Protein AF-A0A6F8T9D6-F1 (afdb_monomer_lite)

Radius of gyration: 22.18 Å; chains: 1; bounding box: 43×45×47 Å

Sequence (79 aa):
MQSNGAIQRYFYRYKSAVDEGGVDALFDQNRRKPNFKNRVGEAIESAVKEYAIAYPDHGQHRTSIELRKQGFFVSGSGV

Foldseek 3Di:
DDDPVVVVVVVVVVVVQCVVPNPVSVPPDPDDDDDCVPDDDPVLVVLLVVVCVVCVPQALCSSQVVVVVVVRHDHSVRD

pLDDT: mean 86.0, std 13.08, range [42.28, 97.56]

Structure (mmCIF, N/CA/C/O backbone):
data_AF-A0A6F8T9D6-F1
#
_entry.id   AF-A0A6F8T9D6-F1
#
loop_
_atom_site.group_PDB
_atom_site.id
_atom_site.type_symbol
_atom_site.label_atom_id
_atom_site.label_alt_id
_atom_site.label_comp_id
_atom_site.label_asym_id
_atom_site.label_entity_id
_atom_site.label_seq_id
_atom_site.pdbx_PDB_ins_code
_atom_site.Cartn_x
_atom_site.Cartn_y
_atom_site.Cartn_z
_atom_site.occupancy
_atom_site.B_iso_or_equiv
_atom_site.auth_seq_id
_atom_site.auth_comp_id
_atom_site.auth_asym_id
_atom_site.auth_atom_id
_atom_site.pdbx_PDB_model_num
ATOM 1 N N . MET A 1 1 ? 9.063 34.188 -26.781 1.00 42.28 1 MET A N 1
ATOM 2 C CA . MET A 1 1 ? 10.138 33.340 -27.335 1.00 42.28 1 MET A CA 1
ATOM 3 C C . MET A 1 1 ? 10.598 32.391 -26.231 1.00 42.28 1 MET A C 1
ATOM 5 O O . MET A 1 1 ? 11.457 32.756 -25.444 1.00 42.28 1 MET A O 1
ATOM 9 N N . GLN A 1 2 ? 9.925 31.246 -26.064 1.00 45.84 2 GLN A N 1
ATOM 10 C CA . GLN A 1 2 ? 10.325 30.232 -25.077 1.00 45.84 2 GLN A CA 1
ATOM 11 C C . GLN A 1 2 ? 11.266 29.221 -25.742 1.00 45.84 2 GLN A C 1
ATOM 13 O O . GLN A 1 2 ? 11.181 28.966 -26.940 1.00 45.84 2 GLN A O 1
ATOM 18 N N . SER A 1 3 ?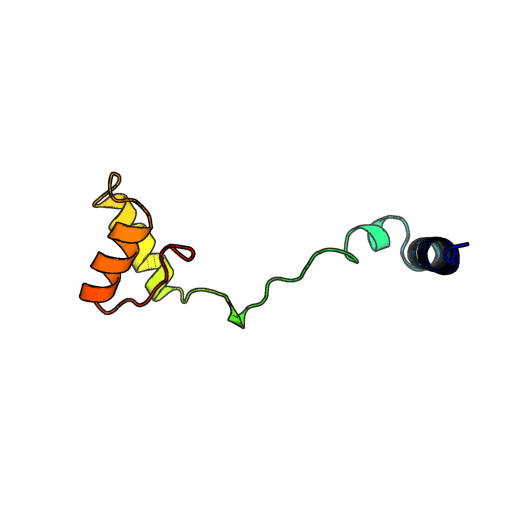 12.225 28.739 -24.966 1.00 46.19 3 SER A N 1
ATOM 19 C CA . SER A 1 3 ? 13.441 28.063 -25.398 1.00 46.19 3 SER A CA 1
ATOM 20 C C . SER A 1 3 ? 13.200 26.676 -26.021 1.00 46.19 3 SER A C 1
ATOM 22 O O . SER A 1 3 ? 12.829 25.719 -25.349 1.00 46.19 3 SER A O 1
ATOM 24 N N . ASN A 1 4 ? 13.555 26.519 -27.301 1.00 55.69 4 ASN A N 1
ATOM 25 C CA . ASN A 1 4 ? 13.594 25.223 -28.007 1.00 55.69 4 ASN A CA 1
ATOM 26 C C . ASN A 1 4 ? 14.730 24.284 -27.542 1.00 55.69 4 ASN A C 1
ATOM 28 O O . ASN A 1 4 ? 14.860 23.163 -28.036 1.00 55.69 4 ASN A O 1
ATOM 32 N N . GLY A 1 5 ? 15.552 24.702 -26.573 1.00 60.00 5 GLY A N 1
ATOM 33 C CA . GLY A 1 5 ? 16.690 23.916 -26.087 1.00 60.00 5 GLY A CA 1
ATOM 34 C C . GLY A 1 5 ? 16.294 22.605 -25.399 1.00 60.00 5 GLY A C 1
ATOM 35 O O . GLY A 1 5 ? 17.090 21.673 -25.366 1.00 60.00 5 GLY A O 1
ATOM 36 N N . ALA A 1 6 ? 15.070 22.491 -24.873 1.00 64.94 6 ALA A N 1
ATOM 37 C CA . ALA A 1 6 ? 14.590 21.237 -24.293 1.00 64.94 6 ALA A CA 1
ATOM 38 C C . ALA A 1 6 ? 14.393 20.158 -25.368 1.00 64.94 6 ALA A C 1
ATOM 40 O O . ALA A 1 6 ? 14.909 19.055 -25.217 1.00 64.94 6 ALA A O 1
ATOM 41 N N . ILE A 1 7 ? 13.719 20.493 -26.473 1.00 73.12 7 ILE A N 1
ATOM 42 C CA . ILE A 1 7 ? 13.391 19.556 -27.561 1.00 73.12 7 ILE A CA 1
ATOM 43 C C . ILE A 1 7 ? 14.670 19.005 -28.200 1.00 73.12 7 ILE A C 1
ATOM 45 O O . ILE A 1 7 ? 14.791 17.800 -28.415 1.00 73.12 7 ILE A O 1
ATOM 49 N N . GLN A 1 8 ? 15.664 19.870 -28.417 1.00 78.81 8 GLN A N 1
ATOM 50 C CA . GLN A 1 8 ? 16.949 19.468 -28.985 1.00 78.81 8 GLN A CA 1
ATOM 51 C C . GLN A 1 8 ? 17.728 18.519 -28.055 1.00 78.81 8 GLN A C 1
ATOM 53 O O . GLN A 1 8 ? 18.284 17.526 -28.522 1.00 78.81 8 GLN A O 1
ATOM 58 N N . ARG A 1 9 ? 17.716 18.761 -26.734 1.00 79.38 9 ARG A N 1
ATOM 59 C CA . ARG A 1 9 ? 18.337 17.857 -25.747 1.00 79.38 9 ARG A CA 1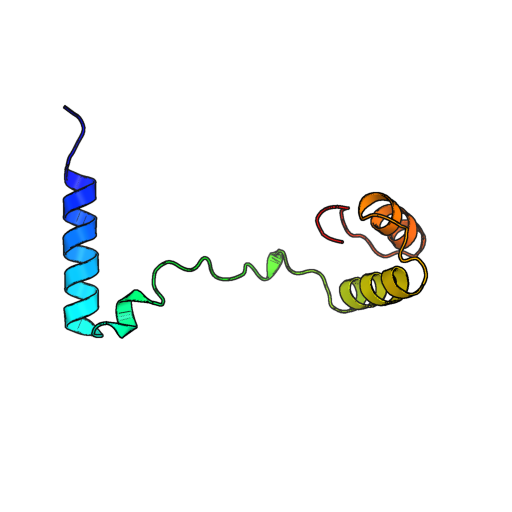
ATOM 60 C C . ARG A 1 9 ? 17.668 16.483 -25.708 1.00 79.38 9 ARG A C 1
ATOM 62 O O . ARG A 1 9 ? 18.364 15.482 -25.578 1.00 79.38 9 ARG A O 1
ATOM 69 N N . TYR A 1 10 ? 16.342 16.422 -25.841 1.00 80.19 10 TYR A N 1
ATOM 70 C CA . TYR A 1 10 ? 15.635 15.142 -25.923 1.00 80.19 10 TYR A CA 1
ATOM 71 C C . TYR A 1 10 ? 16.008 14.376 -27.191 1.00 80.19 10 TYR A C 1
ATOM 73 O O . TYR A 1 10 ? 16.330 13.196 -27.091 1.00 80.19 10 TYR A O 1
ATOM 81 N N . PHE A 1 11 ? 16.031 15.037 -28.354 1.00 84.25 11 PHE A N 1
ATOM 82 C CA . PHE A 1 11 ? 16.392 14.397 -29.622 1.00 84.25 11 PHE A CA 1
ATOM 83 C C . PHE A 1 11 ? 17.757 13.704 -29.549 1.00 84.25 11 PHE A C 1
ATOM 85 O O . PHE A 1 11 ? 17.851 12.509 -29.823 1.00 84.25 11 PHE A O 1
ATOM 92 N N . TYR A 1 12 ? 18.795 14.419 -29.105 1.00 87.69 12 TYR A N 1
ATOM 93 C CA . TYR A 1 12 ? 20.133 13.835 -29.014 1.00 87.69 12 TYR A CA 1
ATOM 94 C C . TYR A 1 12 ? 20.242 12.759 -27.928 1.00 87.69 12 TYR A C 1
ATOM 96 O O . TYR A 1 12 ? 20.913 11.761 -28.152 1.00 87.69 12 TYR A O 1
ATOM 104 N N . ARG A 1 13 ? 19.514 12.877 -26.807 1.00 84.00 13 ARG A N 1
ATOM 105 C CA . ARG A 1 13 ? 19.448 11.809 -25.793 1.00 84.00 13 ARG A CA 1
ATOM 106 C C . ARG A 1 13 ? 18.882 10.507 -26.367 1.00 84.00 13 ARG A C 1
ATOM 108 O O . ARG A 1 13 ? 19.442 9.444 -26.121 1.00 84.00 13 ARG A O 1
ATOM 115 N N . TYR A 1 14 ? 17.782 10.584 -27.117 1.00 85.25 14 TYR A N 1
ATOM 116 C CA . TYR A 1 14 ? 17.184 9.409 -27.756 1.00 85.25 14 TYR A CA 1
ATOM 117 C C . TYR A 1 14 ? 18.085 8.845 -28.856 1.00 85.25 14 TYR A C 1
ATOM 119 O O . TYR A 1 14 ? 18.240 7.631 -28.944 1.00 85.25 14 TYR A O 1
ATOM 127 N N . LYS A 1 15 ? 18.713 9.714 -29.657 1.00 88.44 15 LYS A N 1
ATOM 128 C CA . LYS A 1 15 ? 19.631 9.303 -30.722 1.00 88.44 15 LYS A CA 1
ATOM 129 C C . LYS A 1 15 ? 20.839 8.541 -30.167 1.00 88.44 15 LYS A C 1
ATOM 131 O O . LYS A 1 15 ? 21.090 7.431 -30.620 1.00 88.44 15 LYS A O 1
ATOM 136 N N . SER A 1 16 ? 21.506 9.077 -29.144 1.00 87.00 16 SER A N 1
ATOM 137 C CA . SER A 1 16 ? 22.638 8.408 -28.491 1.00 87.00 16 SER A CA 1
ATOM 138 C C . SER A 1 16 ? 22.244 7.073 -27.854 1.00 87.00 16 SER A C 1
ATOM 140 O O . SER A 1 16 ? 22.962 6.096 -28.013 1.00 87.00 16 SER A O 1
ATOM 142 N N . ALA A 1 17 ? 21.073 6.991 -27.209 1.00 85.38 17 ALA A N 1
ATOM 143 C CA . ALA A 1 17 ? 20.593 5.734 -26.628 1.00 85.38 17 ALA A CA 1
ATOM 144 C C . ALA A 1 17 ? 20.379 4.635 -27.688 1.00 85.38 17 ALA A C 1
ATOM 146 O O . ALA A 1 17 ? 20.739 3.483 -27.457 1.00 85.38 17 ALA A O 1
ATOM 147 N N . VAL A 1 18 ? 19.832 4.991 -28.857 1.00 89.12 18 VAL A N 1
ATOM 148 C CA . VAL A 1 18 ? 19.655 4.049 -29.977 1.00 89.12 18 VAL A CA 1
ATOM 149 C C . VAL A 1 18 ? 20.992 3.637 -30.587 1.00 89.12 18 VAL A C 1
ATOM 151 O O . VAL A 1 18 ? 21.161 2.473 -30.937 1.00 89.12 18 VAL A O 1
ATOM 154 N N . ASP A 1 19 ? 21.937 4.568 -30.705 1.00 89.06 19 ASP A N 1
ATOM 155 C CA . ASP A 1 19 ? 23.257 4.280 -31.269 1.00 89.06 19 ASP A CA 1
ATOM 156 C C . ASP A 1 19 ? 24.085 3.352 -30.353 1.00 89.06 19 ASP A C 1
ATOM 158 O O . ASP A 1 19 ? 24.857 2.537 -30.851 1.00 89.06 19 ASP A O 1
ATOM 162 N N . GLU A 1 20 ? 23.894 3.425 -29.030 1.00 85.94 20 GLU A N 1
ATOM 163 C CA . GLU A 1 20 ? 24.617 2.607 -28.041 1.00 85.94 20 GLU A CA 1
ATOM 164 C C . GLU A 1 20 ? 23.959 1.248 -27.742 1.00 85.94 20 GLU A C 1
ATOM 166 O O . GLU A 1 20 ? 24.665 0.264 -27.523 1.00 85.94 20 GLU A O 1
ATOM 171 N N . GLY A 1 21 ? 22.624 1.172 -27.707 1.00 82.62 21 GLY A N 1
ATOM 172 C CA . GLY A 1 21 ? 21.900 -0.027 -27.255 1.00 82.62 21 GLY A CA 1
ATOM 173 C C . GLY A 1 21 ? 20.694 -0.413 -28.109 1.00 82.62 21 GLY A C 1
ATOM 174 O O . GLY A 1 21 ? 19.851 -1.194 -27.666 1.00 82.62 21 GLY A O 1
ATOM 175 N N . GLY A 1 22 ? 20.588 0.134 -29.323 1.00 84.62 22 GLY A N 1
ATOM 176 C CA . GLY A 1 22 ? 19.497 -0.155 -30.247 1.00 84.62 22 GLY A CA 1
ATOM 177 C C . GLY A 1 22 ? 18.132 0.302 -29.730 1.00 84.62 22 GLY A C 1
ATOM 178 O O . GLY A 1 22 ? 18.009 1.163 -28.859 1.00 84.62 22 GLY A O 1
ATOM 179 N N . VAL A 1 23 ? 17.068 -0.282 -30.279 1.00 82.12 23 VAL A N 1
ATOM 180 C CA . VAL A 1 23 ? 15.689 0.041 -29.869 1.00 82.12 23 VAL A CA 1
ATOM 181 C C . VAL A 1 23 ? 15.424 -0.385 -28.418 1.00 82.12 23 VAL A C 1
ATOM 183 O O . VAL A 1 23 ? 14.651 0.273 -27.721 1.00 82.12 23 VAL A O 1
ATOM 186 N N . ASP A 1 24 ? 16.122 -1.414 -27.929 1.00 83.06 24 ASP A N 1
ATOM 187 C CA . ASP A 1 24 ? 15.963 -1.943 -26.571 1.00 83.06 24 ASP A CA 1
ATOM 188 C C . ASP A 1 24 ? 16.309 -0.908 -25.486 1.00 83.06 24 ASP A C 1
ATOM 190 O O . ASP A 1 24 ? 15.631 -0.815 -24.458 1.00 83.06 24 ASP A O 1
ATOM 194 N N . ALA A 1 25 ? 17.285 -0.036 -25.756 1.00 81.88 25 ALA A N 1
ATOM 195 C CA . ALA A 1 25 ? 17.684 1.049 -24.860 1.00 81.88 25 ALA A CA 1
ATOM 196 C C . ALA A 1 25 ? 16.582 2.097 -24.610 1.00 81.88 25 ALA A C 1
ATOM 198 O O . ALA A 1 25 ? 16.661 2.868 -23.647 1.00 81.88 25 ALA A O 1
ATOM 199 N N . LEU A 1 26 ? 15.537 2.136 -25.446 1.00 81.69 26 LEU A N 1
ATOM 200 C CA . LEU A 1 26 ? 14.423 3.073 -25.295 1.00 81.69 26 LEU A CA 1
ATOM 201 C C . LEU A 1 26 ? 13.361 2.603 -24.296 1.00 81.69 26 LEU A C 1
ATOM 203 O O . LEU A 1 26 ? 12.627 3.439 -23.761 1.00 81.69 26 LEU A O 1
ATOM 207 N N . PHE A 1 27 ? 13.278 1.301 -24.011 1.00 74.94 27 PHE A N 1
ATOM 208 C CA . PHE A 1 27 ? 12.230 0.752 -23.145 1.00 74.94 27 PHE A CA 1
ATOM 209 C C . PHE A 1 27 ? 12.459 1.039 -21.654 1.00 74.94 27 PHE A C 1
ATOM 211 O O . PHE A 1 27 ? 11.490 1.214 -20.913 1.00 74.94 27 PHE A O 1
ATOM 218 N N . ASP A 1 28 ? 13.714 1.131 -21.202 1.00 63.88 28 ASP A N 1
ATOM 219 C CA . ASP A 1 28 ? 14.043 1.078 -19.765 1.00 63.88 28 ASP A CA 1
ATOM 220 C C . ASP A 1 28 ? 14.304 2.458 -19.116 1.00 63.88 28 ASP A C 1
ATOM 222 O O . ASP A 1 28 ? 14.392 2.608 -17.898 1.00 63.88 28 ASP A O 1
ATOM 226 N N . GLN A 1 29 ? 14.391 3.520 -19.921 1.00 63.53 29 GLN A N 1
ATOM 227 C CA . GLN A 1 29 ? 14.892 4.829 -19.471 1.00 63.53 29 GLN A CA 1
ATOM 228 C C . GLN A 1 29 ? 13.863 5.715 -18.744 1.00 63.53 29 GLN A C 1
ATOM 230 O O . GLN A 1 29 ? 14.259 6.649 -18.045 1.00 63.53 29 GLN A O 1
ATOM 235 N N . ASN A 1 30 ? 12.556 5.476 -18.911 1.00 64.44 30 ASN A N 1
ATOM 236 C CA . ASN A 1 30 ? 11.500 6.383 -18.420 1.00 64.44 30 ASN A CA 1
ATOM 237 C C . ASN A 1 30 ? 10.530 5.765 -17.405 1.00 64.44 30 ASN A C 1
ATOM 239 O O . ASN A 1 30 ? 9.614 6.450 -16.942 1.00 64.44 30 ASN A O 1
ATOM 243 N N . ARG A 1 31 ? 10.700 4.499 -17.007 1.00 67.38 31 ARG A N 1
ATOM 244 C CA . ARG A 1 31 ? 9.859 3.939 -15.943 1.00 67.38 31 ARG A CA 1
ATOM 245 C C . ARG A 1 31 ? 10.335 4.447 -14.585 1.00 67.38 31 ARG A C 1
ATOM 247 O O . ARG A 1 31 ? 11.477 4.232 -14.186 1.00 67.38 31 ARG A O 1
ATOM 254 N N . ARG A 1 32 ? 9.434 5.091 -13.833 1.00 74.44 32 ARG A N 1
ATOM 255 C CA . ARG A 1 32 ? 9.638 5.308 -12.394 1.00 74.44 32 ARG A CA 1
ATOM 256 C C . ARG A 1 32 ? 9.854 3.940 -11.749 1.00 74.44 32 ARG A C 1
ATOM 258 O O . ARG A 1 32 ? 8.934 3.125 -11.717 1.00 74.44 32 ARG A O 1
ATOM 265 N N . LYS A 1 33 ? 11.067 3.694 -11.251 1.00 77.19 33 LYS A N 1
ATOM 266 C CA . LYS A 1 33 ? 11.353 2.497 -10.457 1.00 77.19 33 LYS A CA 1
ATOM 267 C C . LYS A 1 33 ? 10.470 2.515 -9.200 1.00 77.19 33 LYS A C 1
ATOM 269 O O . LYS A 1 33 ? 10.293 3.593 -8.622 1.00 77.19 33 LYS A O 1
ATOM 274 N N . PRO A 1 34 ? 9.914 1.367 -8.771 1.00 79.88 34 PRO A N 1
ATOM 275 C CA . PRO A 1 34 ? 9.176 1.292 -7.518 1.00 79.88 34 PRO A CA 1
ATOM 276 C C . PRO A 1 34 ? 10.022 1.825 -6.361 1.00 79.88 34 PRO A C 1
ATOM 278 O O . PRO A 1 34 ? 11.186 1.453 -6.205 1.00 79.88 34 PRO A O 1
ATOM 281 N N . ASN A 1 35 ? 9.445 2.703 -5.543 1.00 82.94 35 ASN A N 1
ATOM 282 C CA . ASN A 1 35 ? 10.096 3.151 -4.320 1.00 82.94 35 ASN A CA 1
ATOM 283 C C . ASN A 1 35 ? 9.786 2.154 -3.201 1.00 82.94 35 ASN A C 1
ATOM 285 O O . ASN A 1 35 ? 8.706 2.201 -2.616 1.00 82.94 35 ASN A O 1
ATOM 289 N N . PHE A 1 36 ? 10.741 1.278 -2.887 1.00 83.25 36 PHE A N 1
ATOM 290 C CA . PHE A 1 36 ? 10.581 0.251 -1.851 1.00 83.25 36 PHE A CA 1
ATOM 291 C C . PHE A 1 36 ? 10.237 0.813 -0.467 1.00 83.25 36 PHE A C 1
ATOM 293 O O . PHE A 1 36 ? 9.588 0.124 0.310 1.00 83.25 36 PHE A O 1
ATOM 300 N N . LYS A 1 37 ? 10.596 2.070 -0.168 1.00 84.50 37 LYS A N 1
ATOM 301 C CA . LYS A 1 37 ? 10.226 2.721 1.101 1.00 84.50 37 LYS A CA 1
ATOM 302 C C . LYS A 1 37 ? 8.718 2.930 1.252 1.00 84.50 37 LYS A C 1
ATOM 304 O O . LYS A 1 37 ? 8.238 3.052 2.369 1.00 84.50 37 LYS A O 1
ATOM 309 N N . ASN A 1 38 ? 7.991 2.974 0.137 1.00 84.06 38 ASN A N 1
ATOM 310 C CA . ASN A 1 38 ? 6.539 3.133 0.117 1.00 84.06 38 ASN A CA 1
ATOM 311 C C . ASN A 1 38 ? 5.814 1.781 0.034 1.00 84.06 38 ASN A C 1
ATOM 313 O O . ASN A 1 38 ? 4.600 1.759 -0.157 1.00 84.06 38 ASN A O 1
ATOM 317 N N . ARG A 1 39 ? 6.543 0.660 0.108 1.00 87.19 39 ARG A N 1
ATOM 318 C CA . ARG A 1 39 ? 5.947 -0.671 0.045 1.00 87.19 39 ARG A CA 1
ATOM 319 C C . ARG A 1 39 ? 5.309 -1.018 1.388 1.00 87.19 39 ARG A C 1
ATOM 321 O O . ARG A 1 39 ? 5.899 -0.787 2.441 1.00 87.19 39 ARG A O 1
ATOM 328 N N . VAL A 1 40 ? 4.111 -1.584 1.328 1.00 90.19 40 VAL A N 1
ATOM 329 C CA . VAL A 1 40 ? 3.424 -2.131 2.495 1.00 90.19 40 VAL A CA 1
ATOM 330 C C . VAL A 1 40 ? 4.118 -3.436 2.900 1.00 90.19 40 VAL A C 1
ATOM 332 O O . VAL A 1 40 ? 4.576 -4.199 2.054 1.00 90.19 40 VAL A O 1
ATOM 335 N N . GLY A 1 41 ? 4.282 -3.668 4.201 1.00 91.81 41 GLY A N 1
ATOM 336 C CA . GLY A 1 41 ? 4.893 -4.907 4.684 1.00 91.81 41 GLY A CA 1
ATOM 337 C C . GLY A 1 41 ? 4.005 -6.117 4.387 1.00 91.81 41 GLY A C 1
ATOM 338 O O . GLY A 1 41 ? 2.785 -6.017 4.478 1.00 91.81 41 GLY A O 1
ATOM 339 N N . GLU A 1 42 ? 4.608 -7.271 4.111 1.00 93.88 42 GLU A N 1
ATOM 340 C CA . GLU A 1 42 ? 3.900 -8.512 3.750 1.00 93.88 42 GLU A CA 1
ATOM 341 C C . GLU A 1 42 ? 2.839 -8.935 4.783 1.00 93.88 42 GLU A C 1
ATOM 343 O O . GLU A 1 42 ? 1.758 -9.394 4.421 1.00 93.88 42 GLU A O 1
ATOM 348 N N . ALA A 1 43 ? 3.103 -8.718 6.076 1.00 94.50 43 ALA A N 1
ATOM 349 C CA . ALA A 1 43 ? 2.135 -8.988 7.139 1.00 94.50 43 ALA A CA 1
ATOM 350 C C . ALA A 1 43 ? 0.874 -8.111 7.023 1.00 94.50 43 ALA A C 1
ATOM 352 O O . ALA A 1 43 ? -0.236 -8.591 7.229 1.00 94.50 43 ALA A O 1
ATOM 353 N N . ILE A 1 44 ? 1.038 -6.833 6.658 1.00 95.31 44 ILE A N 1
ATOM 354 C CA . ILE A 1 4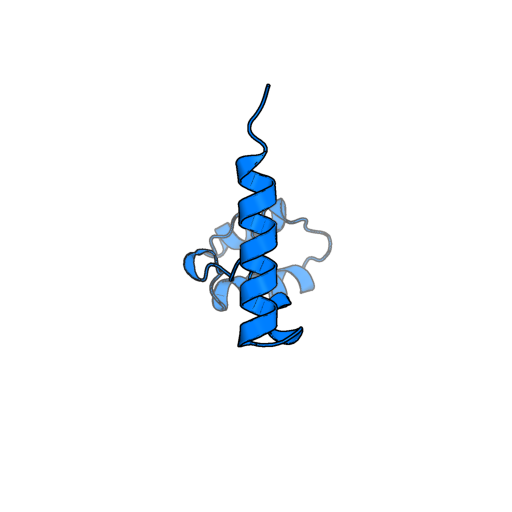4 ? -0.086 -5.915 6.435 1.00 95.31 44 ILE A CA 1
ATOM 355 C C . ILE A 1 44 ? -0.810 -6.294 5.136 1.00 95.31 44 ILE A C 1
ATOM 357 O O . ILE A 1 44 ? -2.036 -6.334 5.129 1.00 95.31 44 ILE A O 1
ATOM 361 N N . GLU A 1 45 ? -0.080 -6.619 4.061 1.00 95.44 45 GLU A N 1
ATOM 362 C CA . GLU A 1 45 ? -0.674 -7.091 2.797 1.00 95.44 45 GLU A CA 1
ATOM 363 C C . GLU A 1 45 ? -1.535 -8.350 3.020 1.00 95.44 45 GLU A C 1
ATOM 365 O O . GLU A 1 45 ? -2.657 -8.442 2.518 1.00 95.44 45 GLU A O 1
ATOM 370 N N . SER A 1 46 ? -1.042 -9.292 3.829 1.00 97.00 46 SER A N 1
ATOM 371 C CA . SER A 1 46 ? -1.761 -10.520 4.185 1.00 97.00 46 SER A CA 1
ATOM 372 C C . SER A 1 46 ? -3.026 -10.222 4.990 1.00 97.00 46 SER A C 1
ATOM 374 O O . SER A 1 46 ? -4.099 -10.705 4.634 1.00 97.00 46 SER A O 1
ATOM 376 N N . ALA A 1 47 ? -2.933 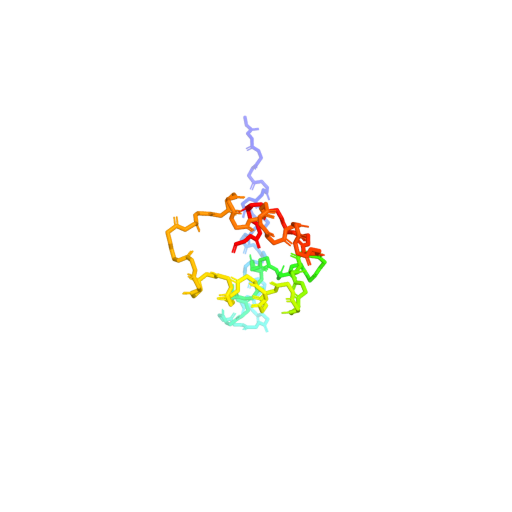-9.352 6.002 1.00 96.94 47 ALA A N 1
ATOM 377 C CA . ALA A 1 47 ? -4.083 -8.947 6.808 1.00 96.94 47 ALA A CA 1
ATOM 378 C C . ALA A 1 47 ? -5.167 -8.242 5.974 1.00 96.94 47 ALA A C 1
ATOM 380 O O . ALA A 1 47 ? -6.355 -8.520 6.136 1.00 96.94 47 ALA A O 1
ATOM 381 N N . VAL A 1 48 ? -4.775 -7.369 5.037 1.00 96.50 48 VAL A N 1
ATOM 382 C CA . VAL A 1 48 ? -5.708 -6.721 4.098 1.00 96.50 48 VAL A CA 1
ATOM 383 C C . VAL A 1 48 ? -6.417 -7.763 3.233 1.00 96.50 48 VAL A C 1
ATOM 385 O O . VAL A 1 48 ? -7.638 -7.706 3.082 1.00 96.50 48 VAL A O 1
ATOM 388 N N . LYS A 1 49 ? -5.675 -8.734 2.693 1.00 96.69 49 LYS A N 1
ATOM 389 C CA . LYS A 1 49 ? -6.226 -9.785 1.831 1.00 96.69 49 LYS A CA 1
ATOM 390 C C . LYS A 1 49 ? -7.218 -10.680 2.574 1.00 96.69 49 LYS A C 1
ATOM 392 O O . LYS A 1 49 ? -8.305 -10.936 2.062 1.00 96.69 49 LYS A O 1
ATOM 397 N N . GLU A 1 50 ? -6.859 -11.141 3.769 1.00 97.50 50 GLU A N 1
ATOM 398 C CA . GLU A 1 50 ? -7.737 -11.955 4.616 1.00 97.50 50 GLU A CA 1
ATOM 399 C C . GLU A 1 50 ? -9.010 -11.193 4.991 1.00 97.50 50 GLU A C 1
ATOM 401 O O . GLU A 1 50 ? -10.117 -11.722 4.874 1.00 97.50 50 GLU A O 1
ATOM 406 N N . TYR A 1 51 ? -8.866 -9.920 5.359 1.00 97.38 51 TYR A N 1
ATOM 407 C CA . TYR A 1 51 ? -9.995 -9.067 5.696 1.00 97.38 51 TYR A CA 1
ATOM 408 C C . TYR A 1 51 ? -10.937 -8.847 4.504 1.00 97.38 51 TYR A C 1
ATOM 410 O O . TYR A 1 51 ? -12.152 -8.929 4.666 1.00 97.38 51 TYR A O 1
ATOM 418 N N . ALA A 1 52 ? -10.399 -8.601 3.304 1.00 96.25 52 ALA A N 1
ATOM 419 C CA . ALA A 1 52 ? -11.197 -8.397 2.094 1.00 96.25 52 ALA A CA 1
ATOM 420 C C . ALA A 1 52 ? -12.008 -9.645 1.702 1.00 96.25 52 ALA A C 1
ATOM 422 O O . ALA A 1 52 ? -13.120 -9.520 1.194 1.00 96.25 52 ALA A O 1
ATOM 423 N N . ILE A 1 53 ? -11.474 -10.844 1.964 1.00 97.31 53 ILE A N 1
ATOM 424 C CA . ILE A 1 53 ? -12.202 -12.107 1.769 1.00 97.31 53 ILE A CA 1
ATOM 425 C C . ILE A 1 53 ? -13.338 -12.237 2.792 1.00 97.31 53 ILE A C 1
ATOM 427 O O . ILE A 1 53 ? -14.433 -12.668 2.438 1.00 97.31 53 ILE A O 1
ATOM 431 N N . ALA A 1 54 ? -13.092 -11.864 4.050 1.00 97.56 54 ALA A N 1
ATOM 432 C CA . ALA A 1 54 ? -14.084 -11.958 5.118 1.00 97.56 54 ALA A CA 1
ATOM 433 C C . ALA A 1 54 ? -15.212 -10.915 4.997 1.00 97.56 54 ALA A C 1
ATOM 435 O O . ALA A 1 54 ? -16.357 -11.214 5.334 1.00 97.56 54 ALA A O 1
ATOM 436 N N . TYR A 1 55 ? -14.900 -9.707 4.515 1.00 97.00 55 TYR A N 1
ATOM 437 C CA . TYR A 1 55 ? -15.821 -8.568 4.451 1.00 97.00 55 TYR A CA 1
ATOM 438 C C . TYR A 1 55 ? -15.743 -7.844 3.092 1.00 97.00 55 TYR A C 1
ATOM 440 O O . TYR A 1 55 ? -15.192 -6.742 3.004 1.00 97.00 55 TYR A O 1
ATOM 448 N N . PRO A 1 56 ? -16.281 -8.438 2.012 1.00 96.06 56 PRO A N 1
ATOM 449 C CA . PRO A 1 56 ? -16.124 -7.919 0.649 1.00 96.06 56 PRO A CA 1
ATOM 450 C C . PRO A 1 56 ? -16.864 -6.596 0.384 1.00 96.06 56 PRO A C 1
ATOM 452 O O . PRO A 1 56 ? -16.554 -5.895 -0.576 1.00 96.06 56 PRO A O 1
ATOM 455 N N . ASP A 1 57 ? -17.843 -6.240 1.215 1.00 97.06 57 ASP A N 1
ATOM 456 C CA . ASP A 1 57 ? -18.616 -4.996 1.138 1.00 97.06 57 ASP A CA 1
ATOM 457 C C . ASP A 1 57 ? -17.933 -3.818 1.859 1.00 97.06 57 ASP A C 1
ATOM 459 O O . ASP A 1 57 ? -18.331 -2.658 1.708 1.00 97.06 57 ASP A O 1
ATOM 463 N N . HIS A 1 58 ? -16.885 -4.084 2.643 1.00 96.00 58 HIS A N 1
ATOM 464 C CA . HIS A 1 58 ? -16.148 -3.050 3.354 1.00 96.00 58 HIS A CA 1
ATOM 465 C C . HIS A 1 58 ? -15.157 -2.346 2.417 1.00 96.00 58 HIS A C 1
ATOM 467 O O . HIS A 1 58 ? -14.135 -2.892 2.011 1.00 96.00 58 HIS A O 1
ATOM 473 N N . GLY A 1 59 ? -15.445 -1.081 2.101 1.00 95.25 59 GLY A N 1
ATOM 474 C CA . GLY A 1 59 ? -14.546 -0.240 1.310 1.00 95.25 59 GLY A CA 1
ATOM 475 C C . GLY A 1 59 ? -13.242 0.122 2.035 1.00 95.25 59 GLY A C 1
ATOM 476 O O . GLY A 1 59 ? -13.128 0.014 3.258 1.00 95.25 59 GLY A O 1
ATOM 477 N N . GLN A 1 60 ? -12.283 0.659 1.276 1.00 96.25 60 GLN A N 1
ATOM 478 C CA . GLN A 1 60 ? -10.902 0.937 1.702 1.00 96.25 60 GLN A CA 1
ATOM 479 C C . GLN A 1 60 ? -10.774 1.669 3.058 1.00 96.25 60 GLN A C 1
ATOM 481 O O . GLN A 1 60 ? -9.966 1.300 3.911 1.00 96.25 60 GLN A O 1
ATOM 486 N N . HIS A 1 61 ? -11.618 2.679 3.312 1.00 96.56 61 HIS A N 1
ATOM 487 C CA . HIS A 1 61 ? -11.584 3.442 4.563 1.00 96.56 61 HIS A CA 1
ATOM 488 C C . HIS A 1 61 ? -12.036 2.601 5.756 1.00 96.56 61 HIS A C 1
ATOM 490 O O . HIS A 1 61 ? -11.389 2.634 6.803 1.00 96.56 61 HIS A O 1
ATOM 496 N N . ARG A 1 62 ? -13.105 1.815 5.593 1.00 97.12 62 ARG A N 1
ATOM 497 C CA . ARG A 1 62 ? -13.612 0.935 6.649 1.00 97.12 62 ARG A CA 1
ATOM 498 C C . ARG A 1 62 ? -12.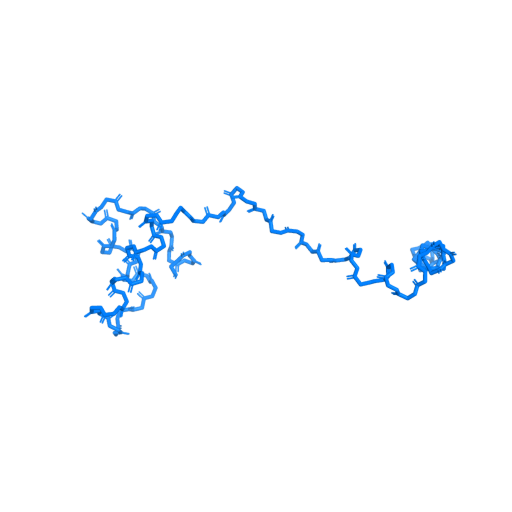595 -0.156 6.968 1.00 97.12 62 ARG A C 1
ATOM 500 O O . ARG A 1 62 ? -12.271 -0.342 8.134 1.00 97.12 62 ARG A O 1
ATOM 507 N N . THR A 1 63 ? -12.021 -0.780 5.943 1.00 97.44 63 THR A N 1
ATOM 508 C CA . THR A 1 63 ? -10.940 -1.764 6.086 1.00 97.44 63 THR A CA 1
ATOM 509 C C . THR A 1 63 ? -9.745 -1.187 6.840 1.00 97.44 63 THR A C 1
ATOM 511 O O . THR A 1 63 ? -9.304 -1.782 7.817 1.00 97.44 63 THR A O 1
ATOM 514 N N . SER A 1 64 ? -9.280 0.019 6.486 1.00 96.94 64 SER A N 1
ATOM 515 C CA . SER A 1 64 ? -8.158 0.663 7.189 1.00 96.94 64 SER A CA 1
ATOM 516 C C . SER A 1 64 ? -8.431 0.915 8.680 1.00 96.94 64 SER A C 1
ATOM 518 O O . SER A 1 64 ? -7.536 0.767 9.510 1.00 96.94 64 SER A O 1
ATOM 520 N N . ILE A 1 65 ? -9.671 1.264 9.044 1.00 97.50 65 ILE A N 1
ATOM 521 C CA . ILE A 1 65 ? -10.077 1.502 10.436 1.00 97.50 65 ILE A CA 1
ATOM 522 C C . ILE A 1 65 ? -10.143 0.189 11.219 1.00 97.50 65 ILE A C 1
ATOM 524 O O . ILE A 1 65 ? -9.626 0.128 12.334 1.00 97.50 65 ILE A O 1
ATOM 528 N N . GLU A 1 66 ? -10.759 -0.852 10.658 1.00 97.25 66 GLU A N 1
ATOM 529 C CA . GLU A 1 66 ? -10.879 -2.146 11.339 1.00 97.25 66 GLU A CA 1
ATOM 530 C C . GLU A 1 66 ? -9.518 -2.836 11.495 1.00 97.25 66 GLU A C 1
ATOM 532 O O . GLU A 1 66 ? -9.197 -3.311 12.582 1.00 97.25 66 GLU A O 1
ATOM 537 N N . LEU A 1 67 ? -8.661 -2.792 10.473 1.00 96.88 67 LEU A N 1
ATOM 538 C CA . LEU A 1 67 ? -7.282 -3.280 10.567 1.00 96.88 67 LEU A CA 1
ATOM 539 C C . LEU A 1 67 ? -6.478 -2.522 11.628 1.00 96.88 67 LEU A C 1
ATOM 541 O O . LEU A 1 67 ? -5.732 -3.131 12.395 1.00 96.88 67 LEU A O 1
ATOM 545 N N . ARG A 1 68 ? -6.697 -1.208 11.763 1.00 96.75 68 ARG A N 1
ATOM 546 C CA . ARG A 1 68 ? -6.059 -0.408 12.815 1.00 96.75 68 ARG A CA 1
ATOM 547 C C . ARG A 1 68 ? -6.474 -0.848 14.216 1.00 96.75 68 ARG A C 1
ATOM 549 O O . ARG A 1 68 ? -5.632 -0.846 15.111 1.00 96.75 68 ARG A O 1
ATOM 556 N N . LYS A 1 69 ? -7.729 -1.269 14.414 1.00 96.25 69 LYS A N 1
ATOM 557 C CA . LYS A 1 69 ? -8.185 -1.860 15.689 1.00 96.25 69 LYS A CA 1
ATOM 558 C C . LYS A 1 69 ? -7.511 -3.206 15.981 1.00 96.25 69 LYS A C 1
ATOM 560 O O . LYS A 1 69 ? -7.358 -3.554 17.144 1.00 96.25 69 LYS A O 1
ATOM 565 N N . GLN A 1 70 ? -7.082 -3.928 14.947 1.00 94.81 70 GLN A N 1
ATOM 566 C CA . GLN A 1 70 ? -6.337 -5.189 15.048 1.00 94.81 70 GLN A CA 1
ATOM 567 C C . GLN A 1 70 ? -4.813 -4.987 15.169 1.00 94.81 70 GLN A C 1
ATOM 569 O O . GLN A 1 70 ? -4.071 -5.958 15.269 1.00 94.81 70 GLN A O 1
ATOM 574 N N . GLY A 1 71 ? -4.333 -3.736 15.173 1.00 95.69 71 GLY A N 1
ATOM 575 C CA . GLY A 1 71 ? -2.908 -3.403 15.279 1.00 95.69 71 GLY A CA 1
ATOM 576 C C . GLY A 1 71 ? -2.175 -3.262 13.941 1.00 95.69 71 GLY A C 1
ATOM 577 O O . GLY A 1 71 ? -0.974 -2.992 13.938 1.00 95.69 71 GLY A O 1
ATOM 578 N N . PHE A 1 72 ? -2.871 -3.379 12.807 1.00 96.00 72 PHE A N 1
ATOM 579 C CA . PHE A 1 72 ? -2.305 -3.146 11.479 1.00 96.00 72 PHE A CA 1
ATOM 580 C C . PHE A 1 72 ? -2.535 -1.700 11.032 1.00 96.00 72 PHE A C 1
ATOM 582 O O . PHE A 1 72 ? -3.664 -1.237 10.888 1.00 96.00 72 PHE A O 1
ATOM 589 N N . PHE A 1 73 ? -1.452 -0.968 10.778 1.00 94.12 73 PHE A N 1
ATOM 590 C CA . PHE A 1 73 ? -1.520 0.443 10.401 1.00 94.12 73 PHE A CA 1
ATOM 591 C C . PHE A 1 73 ? -1.314 0.610 8.896 1.00 94.12 73 PHE A C 1
ATOM 593 O O . PHE A 1 73 ? -0.197 0.512 8.396 1.00 94.12 73 PHE A O 1
ATOM 600 N N . VAL A 1 74 ? -2.399 0.907 8.183 1.00 94.44 74 VAL A N 1
ATOM 601 C CA . VAL A 1 74 ? -2.393 1.209 6.749 1.00 94.44 74 VAL A CA 1
ATOM 602 C C . VAL A 1 74 ? -3.375 2.343 6.466 1.00 94.44 74 VAL A C 1
ATOM 604 O O . VAL A 1 74 ? -4.423 2.442 7.101 1.00 94.44 74 VAL A O 1
ATOM 607 N N . SER A 1 75 ? -3.019 3.260 5.566 1.00 93.62 75 SER A N 1
ATOM 608 C CA . SER A 1 75 ? -3.938 4.334 5.163 1.00 93.62 75 SER A CA 1
ATOM 609 C C . SER A 1 75 ? -5.024 3.784 4.241 1.00 93.62 75 SER A C 1
ATOM 611 O O . SER A 1 75 ? -4.761 2.836 3.514 1.00 93.62 75 SER A O 1
ATOM 613 N N . GLY A 1 76 ? -6.198 4.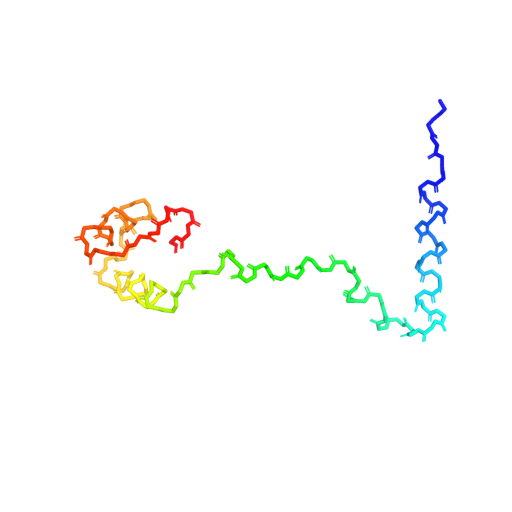416 4.175 1.00 93.06 76 GLY A N 1
ATOM 614 C CA . GLY A 1 76 ? -7.249 3.997 3.237 1.00 93.06 76 GLY A CA 1
ATOM 615 C C . GLY A 1 76 ? -6.823 4.001 1.760 1.00 93.06 76 GLY A C 1
ATOM 616 O O . GLY A 1 76 ? -7.401 3.269 0.984 1.00 93.06 76 GLY A O 1
ATOM 617 N N . SER A 1 77 ? -5.805 4.777 1.368 1.00 91.25 77 SER A N 1
ATOM 618 C CA . SER A 1 77 ? -5.230 4.733 0.008 1.00 91.25 77 SER A CA 1
ATOM 619 C C . SER A 1 77 ? -4.203 3.610 -0.189 1.00 91.25 77 SER A C 1
ATOM 621 O O . SER A 1 77 ? -3.765 3.386 -1.313 1.00 91.25 77 SER A O 1
ATOM 623 N N . GLY A 1 78 ? -3.729 3.003 0.899 1.00 89.12 78 GLY A N 1
ATOM 624 C CA . GLY A 1 78 ? -2.764 1.903 0.885 1.00 89.12 78 GLY A CA 1
ATOM 625 C C . GLY A 1 78 ? -3.394 0.540 1.177 1.00 89.12 78 GLY A C 1
ATOM 626 O O . GLY A 1 78 ? -2.648 -0.430 1.264 1.00 89.12 78 GLY A O 1
ATOM 627 N N . VAL A 1 79 ? -4.717 0.497 1.380 1.00 91.44 79 VAL A N 1
ATOM 628 C CA . VAL A 1 79 ? -5.546 -0.719 1.390 1.00 91.44 79 VAL A CA 1
ATOM 629 C C . VAL A 1 79 ? -5.888 -1.067 -0.049 1.00 91.44 79 VAL A C 1
ATOM 631 O O . VAL A 1 79 ? -5.770 -2.259 -0.394 1.00 91.44 79 VAL A O 1
#

Secondary structure (DSSP, 8-state):
---THHHHHHHHHHHHHHHHHTGGGGTSSS-----GGGPPPHHHHHHHHHHHHH-TT--HHHHHHHHHHTT----TT--

Organism: NCBI:txid2708020